Protein AF-A0A2A6LXU9-F1 (afdb_monomer)

Sequence (95 aa):
MTSIIPFPSRLRTGHARKVATQLAKARSNREADHILSRALHSHLRQMHSVGIVDQEIERQRIDFLVSIHHECQKVGAGWLPNISSLDIGEPGGAA

Organism: Rhizobium fredii (NCBI:txid380)

Mean predicted aligned error: 7.81 Å

Structure (mmCIF, N/CA/C/O backbone):
data_AF-A0A2A6LXU9-F1
#
_entry.id   AF-A0A2A6LXU9-F1
#
loop_
_atom_site.group_PDB
_atom_site.id
_atom_site.type_symbol
_atom_site.label_atom_id
_atom_site.label_alt_id
_atom_site.label_comp_id
_atom_site.label_asym_id
_atom_site.label_entity_id
_atom_site.label_seq_id
_atom_site.pdbx_PDB_ins_code
_atom_site.Cartn_x
_atom_site.Cartn_y
_atom_site.Cartn_z
_atom_site.occupancy
_atom_site.B_iso_or_equiv
_atom_site.auth_seq_id
_atom_site.auth_comp_id
_atom_site.auth_asym_id
_atom_site.auth_atom_id
_atom_site.pdbx_PDB_model_num
ATOM 1 N N . MET A 1 1 ? -9.063 12.285 24.729 1.00 39.53 1 MET A N 1
ATOM 2 C CA . MET A 1 1 ? -9.168 10.811 24.761 1.00 39.53 1 MET A CA 1
ATOM 3 C C . MET A 1 1 ? -8.431 10.267 23.551 1.00 39.53 1 MET A C 1
ATOM 5 O O . MET A 1 1 ? -8.786 10.617 22.434 1.00 39.53 1 MET A O 1
ATOM 9 N N . THR A 1 2 ? -7.359 9.508 23.758 1.00 44.47 2 THR A N 1
ATOM 10 C CA . THR A 1 2 ? -6.618 8.817 22.696 1.00 44.47 2 THR A CA 1
ATOM 11 C C . THR A 1 2 ? -7.487 7.681 22.164 1.00 44.47 2 THR A C 1
ATOM 13 O O . THR A 1 2 ? -7.672 6.674 22.841 1.00 44.47 2 THR A O 1
ATOM 16 N N . SER A 1 3 ? -8.074 7.863 20.980 1.00 57.31 3 SER A N 1
ATOM 17 C CA . SER A 1 3 ? -8.801 6.793 20.295 1.00 57.31 3 SER A CA 1
ATOM 18 C C . SER A 1 3 ? -7.805 5.676 19.981 1.00 57.31 3 SER A C 1
ATOM 20 O O . SER A 1 3 ? -6.874 5.873 19.200 1.00 57.31 3 SER A O 1
ATOM 22 N N . ILE A 1 4 ? -7.922 4.535 20.665 1.00 61.44 4 ILE A N 1
ATOM 23 C CA . ILE A 1 4 ? -7.080 3.367 20.402 1.00 61.44 4 ILE A CA 1
ATOM 24 C C . ILE A 1 4 ? -7.555 2.785 19.076 1.00 61.44 4 ILE A C 1
ATOM 26 O O . ILE A 1 4 ? -8.617 2.173 18.999 1.00 61.44 4 ILE A O 1
ATOM 30 N N . ILE A 1 5 ? -6.773 2.999 18.023 1.00 63.56 5 ILE A N 1
ATOM 31 C CA . ILE A 1 5 ? -7.064 2.450 16.702 1.00 63.56 5 ILE A CA 1
ATOM 32 C C . ILE A 1 5 ? -6.572 1.004 16.708 1.00 63.56 5 ILE A C 1
ATOM 34 O O . ILE A 1 5 ? -5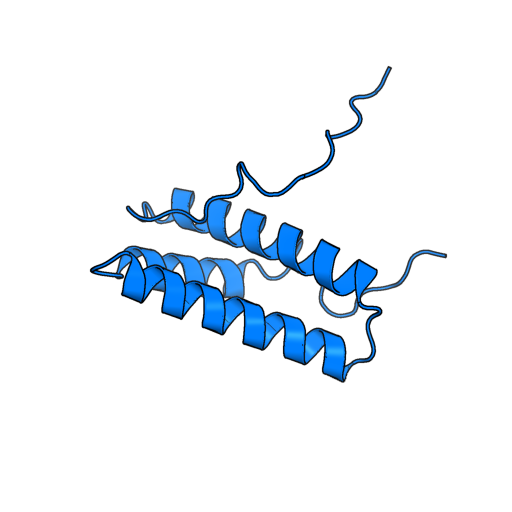.369 0.786 16.851 1.00 63.56 5 ILE A O 1
ATOM 38 N N . PRO A 1 6 ? -7.452 0.005 16.539 1.00 61.38 6 PRO A N 1
ATOM 39 C CA . PRO A 1 6 ? -7.051 -1.399 16.603 1.00 61.38 6 PRO A CA 1
ATOM 40 C C . PRO A 1 6 ? -6.071 -1.795 15.484 1.00 61.38 6 PRO A C 1
ATOM 42 O O . PRO A 1 6 ? -5.328 -2.763 15.628 1.00 61.38 6 PRO A O 1
ATOM 45 N N . PHE A 1 7 ? -6.030 -1.039 14.379 1.00 65.44 7 PHE A N 1
ATOM 46 C CA . PHE A 1 7 ? -5.196 -1.327 13.207 1.00 65.44 7 PHE A CA 1
ATOM 47 C C . PHE A 1 7 ? -4.535 -0.065 12.628 1.00 65.44 7 PHE A C 1
ATOM 49 O O . PHE A 1 7 ? -4.925 0.385 11.548 1.00 65.44 7 PHE A O 1
ATOM 56 N N . PRO A 1 8 ? -3.532 0.520 13.301 1.00 75.38 8 PRO A N 1
ATOM 57 C CA . PRO A 1 8 ? -2.888 1.734 12.815 1.00 75.38 8 PRO A CA 1
ATOM 58 C C . PRO A 1 8 ? -2.141 1.464 11.502 1.00 75.38 8 PRO A C 1
ATOM 60 O O . PRO A 1 8 ? -1.299 0.563 11.412 1.00 75.38 8 PRO A O 1
ATOM 63 N N . SER A 1 9 ? -2.417 2.274 10.481 1.00 79.12 9 SER A N 1
ATOM 64 C CA . SER A 1 9 ? -1.827 2.176 9.141 1.00 79.12 9 SER A CA 1
ATOM 65 C C . SER A 1 9 ? -0.302 2.186 9.160 1.00 79.12 9 SER A C 1
ATOM 67 O O . SER A 1 9 ? 0.326 1.437 8.414 1.00 79.12 9 SER A O 1
ATOM 69 N N . ARG A 1 10 ? 0.295 2.971 10.066 1.00 71.50 10 ARG A N 1
ATOM 70 C CA . ARG A 1 10 ? 1.753 3.089 10.243 1.00 71.50 10 ARG A CA 1
ATOM 71 C C . ARG A 1 10 ? 2.426 1.770 10.631 1.00 71.50 10 ARG A C 1
ATOM 73 O O . ARG A 1 10 ? 3.596 1.569 10.327 1.00 71.50 10 ARG A O 1
ATOM 80 N N . LEU A 1 11 ? 1.695 0.860 11.282 1.00 77.38 11 LEU A N 1
ATOM 81 C CA . LEU A 1 11 ? 2.204 -0.461 11.671 1.00 77.38 11 LEU A CA 1
ATOM 82 C C . LEU A 1 11 ? 1.908 -1.541 10.618 1.00 77.38 11 LEU A C 1
ATOM 84 O O . LEU A 1 11 ? 2.409 -2.659 10.722 1.00 77.38 11 LEU A O 1
ATOM 88 N N . ARG A 1 12 ? 1.147 -1.229 9.558 1.00 81.25 12 ARG A N 1
ATOM 89 C CA . ARG A 1 12 ? 0.818 -2.159 8.459 1.00 81.25 12 ARG A CA 1
ATOM 90 C C . ARG A 1 12 ? 1.905 -2.207 7.378 1.00 81.25 12 ARG A C 1
ATOM 92 O O . ARG A 1 12 ? 1.608 -2.324 6.188 1.00 81.25 12 ARG A O 1
ATOM 99 N N . THR A 1 13 ? 3.171 -2.183 7.787 1.00 83.06 13 THR A N 1
ATOM 100 C CA . THR A 1 13 ? 4.344 -2.180 6.893 1.00 83.06 13 THR A CA 1
ATOM 101 C C . THR A 1 13 ? 4.372 -3.385 5.952 1.00 83.06 13 THR A C 1
ATOM 103 O O . THR A 1 13 ? 4.676 -3.233 4.775 1.00 83.06 13 THR A O 1
ATOM 106 N N . GLY A 1 14 ? 3.969 -4.574 6.417 1.00 87.88 14 GLY A N 1
ATOM 107 C CA . GLY A 1 14 ? 3.867 -5.767 5.568 1.00 87.88 14 GLY A CA 1
ATOM 108 C C . GLY A 1 14 ? 2.828 -5.629 4.447 1.00 87.88 14 GLY A C 1
ATOM 109 O O . GLY A 1 14 ? 3.081 -6.030 3.310 1.00 87.88 14 GLY A O 1
ATOM 110 N N . HIS A 1 15 ? 1.678 -5.008 4.735 1.00 89.19 15 HIS A N 1
ATOM 111 C CA . HIS A 1 15 ? 0.663 -4.731 3.716 1.00 89.19 15 HIS A CA 1
ATOM 112 C C . HIS A 1 15 ? 1.160 -3.657 2.741 1.00 89.19 15 HIS A C 1
ATOM 114 O O . HIS A 1 15 ? 1.085 -3.860 1.531 1.00 89.19 15 HIS A O 1
ATOM 120 N N . ALA A 1 16 ? 1.747 -2.574 3.257 1.00 89.31 16 ALA A N 1
ATOM 121 C CA . ALA A 1 16 ? 2.343 -1.522 2.438 1.00 89.31 16 ALA A CA 1
ATOM 122 C C . ALA A 1 16 ? 3.429 -2.075 1.497 1.00 89.31 16 ALA A C 1
ATOM 124 O O . ALA A 1 16 ? 3.395 -1.810 0.299 1.00 89.31 16 ALA A O 1
ATOM 125 N N . ARG A 1 17 ? 4.320 -2.942 1.996 1.00 91.62 17 ARG A N 1
ATOM 126 C CA . ARG A 1 17 ? 5.355 -3.614 1.198 1.00 91.62 17 ARG A CA 1
ATOM 127 C C . ARG A 1 17 ? 4.774 -4.518 0.117 1.00 91.62 17 ARG A C 1
ATOM 129 O O . ARG A 1 17 ? 5.280 -4.541 -1.006 1.00 91.62 17 ARG A O 1
ATOM 136 N N . LYS A 1 18 ? 3.717 -5.270 0.436 1.00 93.38 18 LYS A N 1
ATOM 137 C CA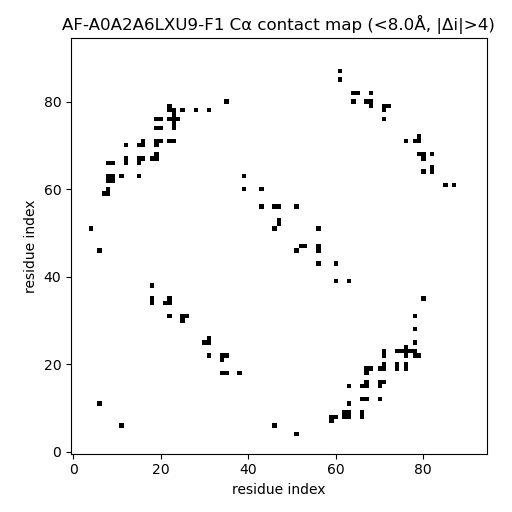 . LYS A 1 18 ? 3.023 -6.112 -0.547 1.00 93.38 18 LYS A CA 1
ATOM 138 C C . LYS A 1 18 ? 2.467 -5.262 -1.689 1.00 93.38 18 LYS A C 1
ATOM 140 O O . LYS A 1 18 ? 2.681 -5.609 -2.848 1.00 93.38 18 LYS A O 1
ATOM 145 N N . VAL A 1 19 ? 1.805 -4.152 -1.363 1.00 92.69 19 VAL A N 1
ATOM 146 C CA . VAL A 1 19 ? 1.281 -3.203 -2.356 1.00 92.69 19 VAL A CA 1
ATOM 147 C C . VAL A 1 19 ? 2.426 -2.598 -3.167 1.00 92.69 19 VAL A C 1
ATOM 149 O O . VAL A 1 19 ? 2.381 -2.647 -4.389 1.00 92.69 19 VAL A O 1
ATOM 152 N N . ALA A 1 20 ? 3.498 -2.139 -2.520 1.00 91.75 20 ALA A N 1
ATOM 153 C CA . ALA A 1 20 ? 4.679 -1.600 -3.192 1.00 91.75 20 ALA A CA 1
ATOM 154 C C . ALA A 1 20 ? 5.312 -2.593 -4.180 1.00 91.75 20 ALA A C 1
ATOM 156 O O . ALA A 1 20 ? 5.659 -2.231 -5.299 1.00 91.75 20 ALA A O 1
ATOM 157 N N . THR A 1 21 ? 5.394 -3.874 -3.813 1.00 92.81 21 THR A N 1
ATOM 158 C CA . THR A 1 21 ? 5.912 -4.933 -4.696 1.00 92.81 21 THR A CA 1
ATOM 159 C C . THR A 1 21 ? 4.997 -5.181 -5.900 1.00 92.81 21 THR A C 1
ATOM 161 O O . THR A 1 21 ? 5.474 -5.530 -6.978 1.00 92.81 21 THR A O 1
ATOM 164 N N . GLN A 1 22 ? 3.681 -5.026 -5.736 1.00 92.62 22 GLN A N 1
ATOM 165 C CA . GLN A 1 22 ? 2.731 -5.097 -6.849 1.00 92.62 22 GLN A CA 1
ATOM 166 C C . GLN A 1 22 ? 2.859 -3.873 -7.760 1.00 92.62 22 GLN A C 1
ATOM 168 O O . GLN A 1 22 ? 2.911 -4.031 -8.975 1.00 92.62 22 GLN A O 1
ATOM 173 N N . LEU A 1 23 ? 2.988 -2.677 -7.180 1.00 91.12 23 LEU A N 1
ATOM 174 C CA . LEU A 1 23 ? 3.204 -1.430 -7.915 1.00 91.12 23 LEU A CA 1
ATOM 175 C C . LEU A 1 23 ? 4.516 -1.451 -8.708 1.00 91.12 23 LEU A C 1
ATOM 177 O O . LEU A 1 23 ? 4.530 -1.042 -9.862 1.00 91.12 23 LEU A O 1
ATOM 181 N N . ALA A 1 24 ? 5.589 -2.018 -8.151 1.00 90.38 24 ALA A N 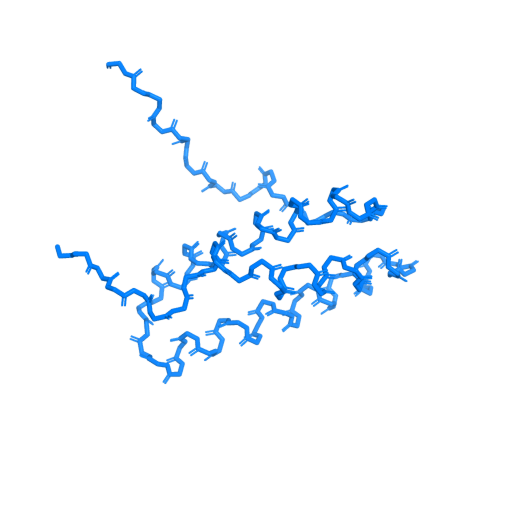1
ATOM 182 C CA . ALA A 1 24 ? 6.861 -2.196 -8.854 1.00 90.38 24 ALA A CA 1
ATOM 183 C C . ALA A 1 24 ? 6.748 -3.072 -10.116 1.00 90.38 24 ALA A C 1
ATOM 185 O O . ALA A 1 24 ? 7.583 -2.976 -11.011 1.00 90.38 24 ALA A O 1
ATOM 186 N N . LYS A 1 25 ? 5.727 -3.934 -10.190 1.00 92.25 25 LYS A N 1
ATOM 187 C CA . LYS A 1 25 ? 5.463 -4.820 -11.335 1.00 92.25 25 LYS A CA 1
ATOM 188 C C . LYS A 1 25 ? 4.428 -4.257 -12.309 1.00 92.25 25 LYS A C 1
ATOM 190 O O . LYS A 1 25 ? 4.215 -4.870 -13.356 1.00 92.25 25 LYS A O 1
ATOM 195 N N . ALA A 1 26 ? 3.776 -3.146 -11.968 1.00 91.38 26 ALA A N 1
ATOM 196 C CA . ALA A 1 26 ? 2.757 -2.543 -12.811 1.00 91.38 26 ALA A CA 1
ATOM 197 C C . ALA A 1 26 ? 3.384 -2.045 -14.118 1.00 91.38 26 ALA A C 1
ATOM 199 O O . ALA A 1 26 ? 4.417 -1.378 -14.121 1.00 91.38 26 ALA A O 1
ATOM 200 N N . ARG A 1 27 ? 2.747 -2.368 -15.244 1.00 88.94 27 ARG A N 1
ATOM 201 C CA . ARG A 1 27 ? 3.232 -2.015 -16.588 1.00 88.94 27 ARG A CA 1
ATOM 202 C C . ARG A 1 27 ? 2.644 -0.707 -17.105 1.00 88.94 27 ARG A C 1
ATOM 204 O O . ARG A 1 27 ? 3.036 -0.231 -18.164 1.00 88.94 27 ARG A O 1
ATOM 211 N N . SER A 1 28 ? 1.664 -0.152 -16.396 1.00 89.50 28 SER A N 1
ATOM 212 C CA . SER A 1 28 ? 0.990 1.089 -16.765 1.00 89.50 28 SER A CA 1
ATOM 213 C C . SER A 1 28 ? 0.491 1.839 -15.535 1.00 89.50 28 SER A C 1
ATOM 215 O O . SER A 1 28 ? 0.188 1.230 -14.508 1.00 89.50 28 SER A O 1
ATOM 217 N N . ASN A 1 29 ? 0.315 3.154 -15.676 1.00 87.12 29 ASN A N 1
ATOM 218 C CA . ASN A 1 29 ? -0.274 3.992 -14.627 1.00 87.12 29 ASN A CA 1
ATOM 219 C C . ASN A 1 29 ? -1.669 3.495 -14.229 1.00 87.12 29 ASN A C 1
ATOM 221 O O . ASN A 1 29 ? -1.970 3.398 -13.049 1.00 87.12 29 ASN A O 1
ATOM 225 N N . ARG A 1 30 ? -2.483 3.060 -15.201 1.00 88.00 30 ARG A N 1
ATOM 226 C CA . ARG A 1 30 ? -3.826 2.520 -14.942 1.00 88.00 30 ARG A CA 1
ATOM 227 C C . ARG A 1 30 ? -3.801 1.261 -14.071 1.00 88.00 30 ARG A C 1
ATOM 229 O O . ARG A 1 30 ? -4.685 1.065 -13.240 1.00 88.00 30 ARG A O 1
ATOM 236 N N . GLU A 1 31 ? -2.817 0.390 -14.278 1.00 88.50 31 GLU A N 1
ATOM 237 C CA . GLU A 1 31 ? -2.637 -0.810 -13.459 1.00 88.50 31 GLU A CA 1
ATOM 238 C C . GLU A 1 31 ? -2.194 -0.444 -12.039 1.00 88.50 31 GLU A C 1
ATOM 240 O O . GLU A 1 31 ? -2.746 -0.965 -11.068 1.00 88.50 31 GLU A O 1
ATOM 245 N N . ALA A 1 32 ? -1.263 0.504 -11.915 1.00 89.25 32 ALA A N 1
ATOM 246 C CA . ALA A 1 32 ? -0.815 1.018 -10.629 1.00 89.25 32 ALA A CA 1
ATOM 247 C C . ALA A 1 32 ? -1.962 1.677 -9.839 1.00 89.25 32 ALA A C 1
ATOM 249 O O . ALA A 1 32 ? -2.178 1.346 -8.671 1.00 89.25 32 ALA A O 1
ATOM 250 N N . ASP A 1 33 ? -2.771 2.508 -10.499 1.00 89.25 33 ASP A N 1
ATOM 251 C CA . ASP A 1 33 ? -3.955 3.144 -9.918 1.00 89.25 33 ASP A CA 1
ATOM 252 C C . ASP A 1 33 ? -4.975 2.108 -9.445 1.00 89.25 33 ASP A C 1
ATOM 254 O O . ASP A 1 33 ? -5.552 2.246 -8.364 1.00 89.25 33 ASP A O 1
ATOM 258 N N . HIS A 1 34 ? -5.186 1.038 -10.219 1.00 91.50 34 HIS A N 1
ATOM 259 C CA . HIS A 1 34 ? -6.092 -0.041 -9.833 1.00 91.50 34 HIS A CA 1
ATOM 260 C C . HIS A 1 34 ? -5.594 -0.788 -8.587 1.00 91.50 34 HIS A C 1
ATOM 262 O O . HIS A 1 34 ? -6.376 -1.028 -7.662 1.00 91.50 34 HIS A O 1
ATOM 268 N N . ILE A 1 35 ? -4.301 -1.130 -8.540 1.00 92.00 35 ILE A N 1
ATOM 269 C CA . ILE A 1 35 ? -3.663 -1.787 -7.388 1.00 92.00 35 ILE A CA 1
ATOM 270 C C . ILE A 1 35 ? -3.807 -0.911 -6.141 1.00 92.00 35 ILE A C 1
ATOM 272 O O . ILE A 1 35 ? -4.283 -1.387 -5.105 1.00 92.00 35 ILE A O 1
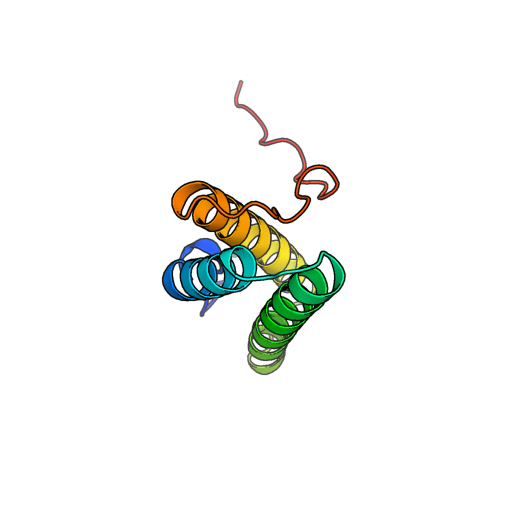ATOM 276 N N . LEU A 1 36 ? -3.448 0.371 -6.252 1.00 91.00 36 LEU A N 1
ATOM 277 C CA . LEU A 1 36 ? -3.521 1.316 -5.145 1.00 91.00 36 LEU A CA 1
ATOM 278 C C . LEU A 1 36 ? -4.965 1.502 -4.664 1.00 91.00 36 LEU A C 1
ATOM 280 O O . LEU A 1 36 ? -5.244 1.353 -3.474 1.00 91.00 36 LEU A O 1
ATOM 284 N N . SER A 1 37 ? -5.897 1.758 -5.584 1.00 90.88 37 SER A N 1
ATOM 285 C CA . SER A 1 37 ? -7.316 1.958 -5.265 1.00 90.88 37 SER A CA 1
ATOM 286 C C . SER A 1 37 ? -7.912 0.745 -4.555 1.00 90.88 37 SER A C 1
ATOM 288 O O . SER A 1 37 ? -8.642 0.885 -3.572 1.00 90.88 37 SER A O 1
ATOM 290 N N . ARG A 1 38 ? -7.570 -0.466 -5.011 1.00 93.56 38 ARG A N 1
ATOM 291 C CA . ARG A 1 38 ? -8.043 -1.711 -4.399 1.00 93.56 38 ARG A CA 1
ATOM 292 C C . ARG A 1 38 ? -7.490 -1.899 -2.988 1.00 93.56 38 ARG A C 1
ATOM 294 O O . ARG A 1 38 ? -8.242 -2.290 -2.093 1.00 93.56 38 ARG A O 1
ATOM 301 N N . ALA A 1 39 ? -6.204 -1.615 -2.783 1.00 90.88 39 ALA A N 1
ATOM 302 C CA . ALA A 1 39 ? -5.567 -1.709 -1.473 1.00 90.88 39 ALA A CA 1
ATOM 303 C C . ALA A 1 39 ? -6.176 -0.718 -0.470 1.00 90.88 39 ALA A C 1
ATOM 305 O O . ALA A 1 39 ? -6.518 -1.110 0.648 1.00 90.88 39 ALA A O 1
ATOM 306 N N . LEU A 1 40 ? -6.379 0.536 -0.890 1.00 90.31 40 LEU A N 1
ATOM 307 C CA . LEU A 1 40 ? -7.026 1.565 -0.077 1.00 90.31 40 LEU A CA 1
ATOM 308 C C . LEU A 1 40 ? -8.456 1.167 0.276 1.00 90.31 40 LEU A C 1
ATOM 310 O O . LEU A 1 40 ? -8.780 1.094 1.454 1.00 90.31 40 LEU A O 1
ATOM 314 N N . HIS A 1 41 ? -9.292 0.825 -0.706 1.00 91.25 41 HIS A N 1
ATOM 315 C CA . HIS A 1 41 ? -10.684 0.453 -0.448 1.00 91.25 41 HIS A CA 1
ATOM 316 C C . HIS A 1 41 ? -10.771 -0.731 0.527 1.00 91.25 41 HIS A C 1
ATOM 318 O O . HIS A 1 41 ? -11.542 -0.691 1.484 1.00 91.25 41 HIS A O 1
ATOM 324 N N . SER A 1 42 ? -9.940 -1.765 0.352 1.00 90.19 42 SER A N 1
ATOM 325 C CA . SER A 1 42 ? -9.906 -2.892 1.290 1.00 90.19 42 SER A CA 1
ATOM 326 C C . SER A 1 42 ? -9.527 -2.465 2.712 1.00 90.19 42 SER A C 1
ATOM 328 O O . SER A 1 42 ? -10.084 -3.001 3.667 1.00 90.19 42 SER A O 1
ATOM 330 N N . HIS A 1 43 ? -8.583 -1.532 2.863 1.00 87.75 43 HIS A N 1
ATOM 331 C CA . HIS A 1 43 ? -8.146 -1.015 4.162 1.00 87.75 43 HIS A CA 1
ATOM 332 C C . HIS A 1 43 ? -9.229 -0.158 4.831 1.00 87.75 43 HIS A C 1
ATOM 334 O O . HIS A 1 43 ? -9.598 -0.419 5.974 1.00 87.75 43 HIS A O 1
ATOM 340 N N . LEU A 1 44 ? -9.810 0.795 4.097 1.00 88.75 44 LEU A N 1
ATOM 341 C CA . LEU A 1 44 ? -10.878 1.669 4.596 1.00 88.75 44 LEU A CA 1
ATOM 342 C C . LEU A 1 44 ? -12.124 0.864 4.980 1.00 88.75 44 LEU A C 1
ATOM 344 O O . LEU A 1 44 ? -12.687 1.074 6.049 1.00 88.75 44 LEU A O 1
ATOM 348 N N . ARG A 1 45 ? -12.510 -0.134 4.172 1.00 89.94 45 ARG A N 1
ATOM 349 C CA . ARG A 1 45 ? -13.650 -1.015 4.476 1.00 89.94 45 ARG A CA 1
ATOM 350 C C . ARG A 1 45 ? -13.471 -1.760 5.799 1.00 89.94 45 ARG A C 1
ATOM 352 O O . ARG A 1 45 ? -14.434 -1.892 6.546 1.00 89.94 45 ARG A O 1
ATOM 359 N N . GLN A 1 46 ? -12.259 -2.234 6.099 1.00 87.19 46 GLN A N 1
ATOM 360 C CA . GLN A 1 46 ? -11.976 -2.873 7.387 1.00 87.19 46 GLN A CA 1
ATOM 361 C C . GLN A 1 46 ? -12.164 -1.889 8.544 1.00 87.19 46 GLN A C 1
ATOM 363 O O . GLN A 1 46 ? -12.756 -2.255 9.554 1.00 87.19 46 GLN A O 1
ATOM 368 N N . MET A 1 47 ? -11.725 -0.639 8.383 1.00 85.94 47 MET A N 1
ATOM 369 C CA . MET A 1 47 ? -11.868 0.390 9.415 1.00 85.94 47 MET A CA 1
ATOM 370 C C . MET A 1 47 ? -13.328 0.806 9.637 1.00 85.94 47 MET A C 1
ATOM 372 O O . MET A 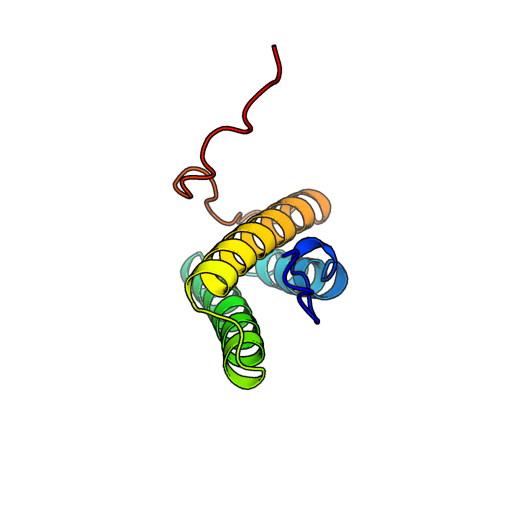1 47 ? -13.764 0.876 10.785 1.00 85.94 47 MET A O 1
ATOM 376 N N . HIS A 1 48 ? -14.112 0.956 8.566 1.00 88.31 48 HIS A N 1
ATOM 377 C CA . HIS A 1 48 ? -15.560 1.155 8.680 1.00 88.31 48 HIS A CA 1
ATOM 378 C C . HIS A 1 48 ? -16.246 -0.031 9.369 1.00 88.31 48 HIS A C 1
ATOM 380 O O . HIS A 1 48 ? -17.108 0.169 10.218 1.00 88.31 48 HIS A O 1
ATOM 386 N N . SER A 1 49 ? -15.847 -1.271 9.054 1.00 86.88 49 SER A N 1
ATOM 387 C CA . SER A 1 49 ? -16.481 -2.468 9.631 1.00 86.88 49 SER A CA 1
ATOM 388 C C . SER A 1 49 ? -16.303 -2.596 11.145 1.00 86.88 49 SER A C 1
ATOM 390 O O . SER A 1 49 ? -17.127 -3.223 11.802 1.00 86.88 49 SER A O 1
ATOM 392 N N . VAL A 1 50 ? -15.252 -1.985 11.700 1.00 84.62 50 VAL A N 1
ATOM 393 C CA . VAL A 1 50 ? -14.994 -1.948 13.148 1.00 84.62 50 VAL A CA 1
ATOM 394 C C . VAL A 1 50 ? -15.461 -0.639 13.796 1.00 84.62 50 VAL A C 1
ATOM 396 O O . VAL A 1 50 ? -15.178 -0.407 14.967 1.00 84.62 50 VAL A O 1
ATOM 399 N N . GLY A 1 51 ? -16.178 0.211 13.050 1.00 85.56 51 GLY A N 1
ATOM 400 C CA . GLY A 1 51 ? -16.822 1.417 13.572 1.00 85.56 51 GLY A CA 1
ATOM 401 C C . GLY A 1 51 ? -15.886 2.599 13.835 1.00 85.56 51 GLY A C 1
ATOM 402 O O . GLY A 1 51 ? -16.200 3.434 14.680 1.00 85.56 51 GLY A O 1
ATOM 403 N N . ILE A 1 52 ? -14.737 2.688 13.153 1.00 84.69 52 ILE A N 1
ATOM 404 C CA . ILE A 1 52 ? -13.867 3.873 13.253 1.00 84.69 52 ILE A CA 1
ATOM 405 C C . ILE A 1 52 ? -14.564 5.069 12.583 1.00 84.69 52 ILE A C 1
ATOM 407 O O . ILE A 1 52 ? -15.179 4.928 11.530 1.00 84.69 52 ILE A O 1
ATOM 411 N N . VAL A 1 53 ? -14.459 6.247 13.201 1.00 87.62 53 VAL A N 1
ATOM 412 C CA . VAL A 1 53 ? -15.046 7.503 12.705 1.00 87.62 53 VAL A CA 1
ATOM 413 C C . VAL A 1 53 ? -14.354 7.959 11.417 1.00 87.62 53 VAL A C 1
A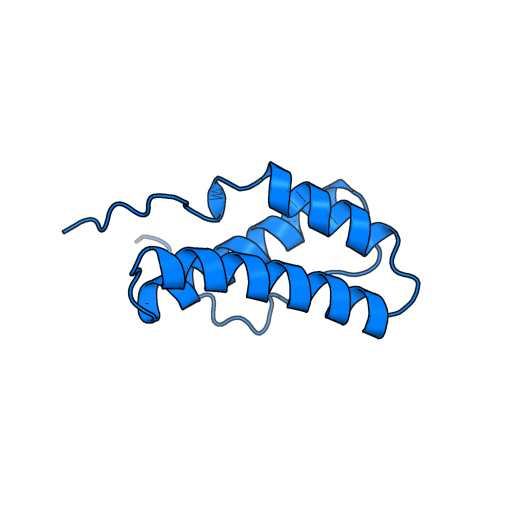TOM 415 O O . VAL A 1 53 ? -13.128 7.908 11.324 1.00 87.62 53 VAL A O 1
ATOM 418 N N . ASP A 1 54 ? -15.123 8.479 10.459 1.00 85.06 54 ASP A N 1
ATOM 419 C CA . ASP A 1 54 ? -14.649 8.860 9.118 1.00 85.06 54 ASP A CA 1
ATOM 420 C C . ASP A 1 54 ? -13.435 9.806 9.122 1.00 85.06 54 ASP A C 1
ATOM 422 O O . ASP A 1 54 ? -12.507 9.628 8.336 1.00 85.06 54 ASP A O 1
ATOM 426 N N . GLN A 1 55 ? -13.384 10.768 10.050 1.00 84.19 55 GLN A N 1
ATOM 427 C CA . GLN A 1 55 ? -12.232 11.671 10.197 1.00 84.19 55 GLN A CA 1
ATOM 428 C C . GLN A 1 55 ? -10.930 10.911 10.493 1.00 84.19 55 GLN A C 1
ATOM 430 O O . GLN A 1 55 ? -9.874 11.226 9.944 1.00 84.19 55 GLN A O 1
ATOM 435 N N . GLU A 1 56 ? -11.003 9.885 11.342 1.00 84.25 56 GLU A N 1
ATOM 436 C CA . GLU A 1 56 ? -9.846 9.051 11.657 1.00 84.25 56 GLU A CA 1
ATOM 437 C C . GLU A 1 56 ? -9.530 8.098 10.498 1.00 84.25 56 GLU A C 1
ATOM 439 O O . GLU A 1 56 ? -8.364 7.859 10.203 1.00 84.25 56 GLU A O 1
ATOM 444 N N . ILE A 1 57 ? -10.543 7.612 9.777 1.00 86.38 57 ILE A N 1
ATOM 445 C CA . ILE A 1 57 ? -10.351 6.803 8.565 1.00 86.38 57 ILE A CA 1
ATOM 446 C C . ILE A 1 57 ? -9.566 7.577 7.501 1.00 86.38 57 ILE A C 1
ATOM 448 O O . ILE A 1 57 ? -8.623 7.022 6.932 1.00 86.38 57 ILE A O 1
ATOM 452 N N . GLU A 1 58 ? -9.880 8.853 7.268 1.00 86.25 58 GLU A N 1
ATOM 453 C CA . GLU A 1 58 ? -9.124 9.690 6.328 1.00 86.25 58 GLU A CA 1
ATOM 454 C C . GLU A 1 58 ? -7.684 9.931 6.799 1.00 86.25 58 GLU A C 1
ATOM 456 O O . GLU A 1 58 ? -6.744 9.819 6.009 1.00 86.25 58 GLU A O 1
ATOM 461 N N . ARG A 1 59 ? -7.460 10.148 8.101 1.00 85.06 59 ARG A N 1
ATOM 462 C CA . ARG A 1 59 ? -6.097 10.231 8.648 1.00 85.06 59 ARG A CA 1
ATOM 463 C C . ARG A 1 59 ? -5.317 8.932 8.425 1.00 85.06 59 ARG A C 1
ATOM 465 O O . ARG A 1 59 ? -4.176 8.952 7.958 1.00 85.06 59 ARG A O 1
ATOM 472 N N . GLN A 1 60 ? -5.946 7.789 8.694 1.00 86.75 60 GLN A N 1
ATOM 473 C CA . GLN A 1 60 ? -5.353 6.473 8.469 1.00 86.75 60 GLN A CA 1
ATOM 474 C C . GLN A 1 60 ? -5.114 6.188 6.982 1.00 86.75 60 GLN A C 1
ATOM 476 O O . GLN A 1 60 ? -4.147 5.500 6.643 1.00 86.75 60 GLN A O 1
ATOM 481 N N . ARG A 1 61 ? -5.950 6.713 6.083 1.00 88.75 61 ARG A N 1
ATOM 482 C CA . ARG A 1 61 ? -5.752 6.645 4.630 1.00 88.75 61 ARG A CA 1
ATOM 483 C C . ARG A 1 61 ? -4.463 7.352 4.218 1.00 88.75 61 ARG A C 1
ATOM 485 O O . ARG A 1 61 ? -3.667 6.758 3.489 1.00 88.75 61 ARG A O 1
ATOM 492 N N . ILE A 1 62 ? -4.241 8.573 4.710 1.00 88.00 62 ILE A N 1
ATOM 493 C CA . ILE A 1 62 ? -3.026 9.360 4.446 1.00 88.00 62 ILE A CA 1
ATOM 494 C C . ILE A 1 62 ? -1.794 8.617 4.973 1.00 88.00 62 ILE A C 1
ATOM 496 O O . ILE A 1 62 ? -0.845 8.383 4.225 1.00 88.00 62 ILE A O 1
ATOM 500 N N . ASP A 1 63 ? -1.835 8.149 6.222 1.00 87.69 63 ASP A N 1
ATOM 501 C CA . ASP A 1 63 ? -0.733 7.389 6.822 1.00 87.69 63 ASP A CA 1
ATOM 502 C C . ASP A 1 63 ? -0.400 6.111 6.025 1.00 87.69 63 ASP A C 1
ATOM 504 O O . ASP A 1 63 ? 0.768 5.718 5.903 1.00 87.69 63 ASP A O 1
ATOM 508 N N . PHE A 1 64 ? -1.413 5.445 5.460 1.00 89.25 64 PHE A N 1
ATOM 509 C CA . PHE A 1 64 ? -1.203 4.251 4.644 1.00 89.25 64 PHE A CA 1
ATOM 510 C C . PHE A 1 64 ? -0.579 4.587 3.286 1.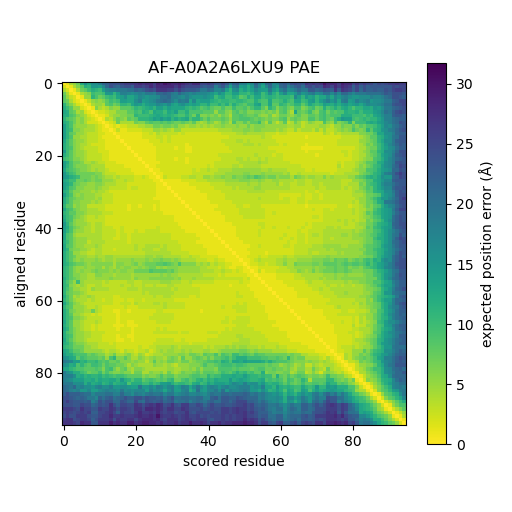00 89.25 64 PHE A C 1
ATOM 512 O O . PHE A 1 64 ? 0.333 3.885 2.851 1.00 89.25 64 PHE A O 1
ATOM 519 N N . LEU A 1 65 ? -1.001 5.686 2.653 1.00 90.19 65 LEU A N 1
ATOM 520 C CA . LEU A 1 65 ? -0.392 6.198 1.422 1.00 90.19 65 LEU A CA 1
ATOM 521 C C . LEU A 1 65 ? 1.089 6.531 1.612 1.00 90.19 65 LEU A C 1
ATOM 523 O O . LEU A 1 65 ? 1.914 6.092 0.811 1.00 90.19 65 LEU A O 1
ATOM 527 N N . VAL A 1 66 ? 1.437 7.225 2.698 1.00 89.12 66 VAL A N 1
ATOM 528 C CA . VAL A 1 66 ? 2.834 7.529 3.053 1.00 89.12 66 VAL A CA 1
ATOM 529 C C . VAL A 1 66 ? 3.634 6.242 3.264 1.00 89.12 66 VAL A C 1
ATOM 531 O O . VAL A 1 66 ? 4.743 6.097 2.751 1.00 89.12 66 VAL A O 1
ATOM 534 N N . SER A 1 67 ? 3.054 5.262 3.960 1.00 89.50 67 SER A N 1
ATOM 535 C CA . SER A 1 67 ? 3.705 3.968 4.188 1.00 89.50 67 SER A CA 1
ATOM 536 C C . SER A 1 67 ? 3.963 3.209 2.880 1.00 89.50 67 SER A C 1
ATOM 538 O O . SER A 1 67 ? 5.042 2.643 2.701 1.00 89.50 67 SER A O 1
ATOM 540 N N . ILE A 1 68 ? 3.004 3.212 1.947 1.00 90.06 68 ILE A N 1
ATOM 541 C CA . ILE A 1 68 ? 3.172 2.612 0.615 1.00 90.06 68 ILE A CA 1
ATOM 542 C C . ILE A 1 68 ? 4.249 3.364 -0.166 1.00 90.06 68 ILE A C 1
ATOM 544 O O . ILE A 1 68 ? 5.111 2.718 -0.750 1.00 90.06 68 ILE A O 1
ATOM 548 N N . HIS A 1 69 ? 4.246 4.699 -0.143 1.00 89.56 69 HIS A N 1
ATOM 549 C CA . HIS A 1 69 ? 5.250 5.514 -0.826 1.00 89.56 69 HIS A CA 1
ATOM 550 C C . HIS A 1 69 ? 6.674 5.168 -0.360 1.00 89.56 69 HIS A C 1
ATOM 552 O O . HIS A 1 69 ? 7.537 4.882 -1.190 1.00 89.56 69 HIS A O 1
ATOM 558 N N . HIS A 1 70 ? 6.909 5.098 0.954 1.00 89.12 70 HIS A N 1
ATOM 559 C CA . HIS A 1 70 ? 8.210 4.697 1.501 1.00 89.12 70 HIS A CA 1
ATOM 560 C C . HIS A 1 70 ? 8.615 3.274 1.099 1.00 89.12 70 HIS A C 1
ATOM 562 O O . HIS A 1 70 ? 9.775 3.030 0.771 1.00 89.12 70 HIS A O 1
ATOM 568 N N . GLU A 1 71 ? 7.693 2.309 1.114 1.00 91.25 71 GLU A N 1
ATOM 569 C CA . GLU A 1 71 ? 8.025 0.951 0.671 1.00 91.25 71 GLU A CA 1
ATOM 570 C C . GLU A 1 71 ? 8.260 0.885 -0.846 1.00 91.25 71 GLU A C 1
ATOM 572 O O . GLU A 1 71 ? 9.152 0.153 -1.269 1.00 91.25 71 GLU A O 1
ATOM 577 N N . CYS A 1 72 ? 7.552 1.677 -1.660 1.00 89.19 72 CYS A N 1
ATOM 578 C CA . CYS A 1 72 ? 7.807 1.800 -3.098 1.00 89.19 72 CYS A CA 1
ATOM 579 C C . CYS A 1 72 ? 9.226 2.301 -3.384 1.00 89.19 72 CYS A C 1
ATOM 581 O O . CYS A 1 72 ? 9.901 1.744 -4.248 1.00 89.19 72 CYS A O 1
ATOM 583 N N . GLN A 1 73 ? 9.701 3.293 -2.623 1.00 88.44 73 GLN A N 1
ATOM 584 C CA . GLN A 1 73 ? 11.084 3.766 -2.712 1.00 88.44 73 GLN A CA 1
ATOM 585 C C . GLN A 1 73 ? 12.084 2.649 -2.375 1.00 88.44 73 GLN A C 1
ATOM 587 O O . GLN A 1 73 ? 13.051 2.452 -3.105 1.00 88.44 73 GLN A O 1
ATOM 592 N N . LYS A 1 74 ? 11.831 1.864 -1.317 1.00 89.75 74 LYS A N 1
ATOM 593 C CA . LYS A 1 74 ? 12.715 0.753 -0.913 1.00 89.75 74 LYS A CA 1
ATOM 594 C C . LYS A 1 74 ? 12.797 -0.367 -1.948 1.00 89.75 74 LYS A C 1
ATOM 596 O O . LYS A 1 74 ? 13.860 -0.955 -2.110 1.00 89.75 74 LYS A O 1
ATOM 601 N N . VAL A 1 75 ? 11.688 -0.694 -2.614 1.00 88.56 75 VAL A N 1
ATOM 602 C CA . VAL A 1 75 ? 11.661 -1.751 -3.644 1.00 88.56 75 VAL A CA 1
ATOM 603 C C . VAL A 1 75 ? 12.067 -1.250 -5.033 1.00 88.56 75 VAL A C 1
ATOM 605 O O . VAL A 1 75 ? 12.116 -2.049 -5.963 1.00 88.56 75 VAL A O 1
ATOM 608 N N . GLY A 1 76 ? 12.342 0.050 -5.189 1.00 84.94 76 GLY A N 1
ATOM 609 C CA . GLY A 1 76 ? 12.702 0.650 -6.474 1.00 84.94 76 GLY A CA 1
ATOM 610 C C . GLY A 1 76 ? 11.552 0.663 -7.485 1.00 84.94 76 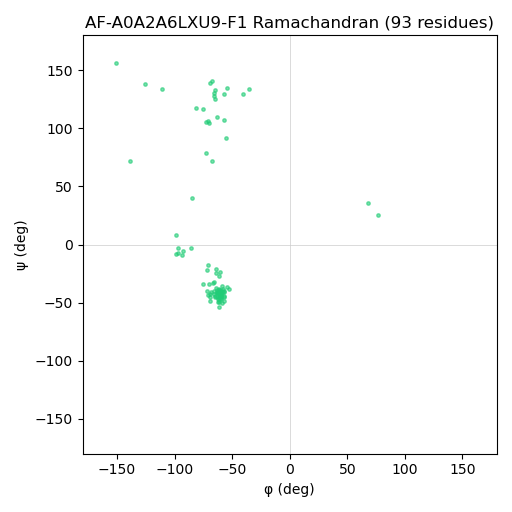GLY A C 1
ATOM 611 O O . GLY A 1 76 ? 11.779 0.456 -8.675 1.00 84.94 76 GLY A O 1
ATOM 612 N N . ALA A 1 77 ? 10.309 0.857 -7.033 1.00 81.94 77 ALA A N 1
ATOM 613 C CA . ALA A 1 77 ? 9.163 0.936 -7.935 1.00 81.94 77 ALA A CA 1
ATOM 614 C C . ALA A 1 77 ? 9.262 2.182 -8.835 1.00 81.94 77 ALA A C 1
ATOM 616 O O . ALA A 1 77 ? 9.434 3.294 -8.341 1.00 81.94 77 ALA A O 1
ATOM 617 N N . GLY A 1 78 ? 9.098 2.007 -10.151 1.00 76.69 78 GLY A N 1
ATOM 618 C CA . GLY A 1 78 ? 9.096 3.124 -11.109 1.00 76.69 78 GLY A CA 1
ATOM 619 C C . GLY A 1 78 ? 7.854 4.019 -11.020 1.00 76.69 78 GLY A C 1
ATOM 620 O O . GLY A 1 78 ? 7.870 5.151 -11.492 1.00 76.69 78 GLY A O 1
ATOM 621 N N . TRP A 1 79 ? 6.786 3.522 -10.392 1.00 83.00 79 TRP A N 1
ATOM 622 C CA . TRP A 1 79 ? 5.571 4.275 -10.107 1.00 83.00 79 TRP A CA 1
ATOM 623 C C . TRP A 1 79 ? 5.444 4.522 -8.603 1.00 83.00 79 TRP A C 1
ATOM 625 O O . TRP A 1 79 ? 5.606 3.602 -7.795 1.00 83.00 79 TRP A O 1
ATOM 635 N N . LEU A 1 80 ? 5.115 5.759 -8.228 1.00 81.38 80 LEU A N 1
ATOM 636 C CA . LEU A 1 80 ? 4.984 6.195 -6.841 1.00 81.38 80 LEU A CA 1
ATOM 637 C C . LEU A 1 80 ? 3.604 6.822 -6.613 1.00 81.38 80 LEU A C 1
ATOM 639 O O . LEU A 1 80 ? 3.166 7.626 -7.438 1.00 81.38 80 LEU A O 1
ATOM 643 N N . PRO A 1 81 ? 2.939 6.530 -5.479 1.00 79.12 81 PRO A N 1
ATOM 644 C CA . PRO A 1 81 ? 1.759 7.281 -5.081 1.00 79.12 81 PRO A CA 1
ATOM 645 C C . PRO A 1 81 ? 2.114 8.764 -4.962 1.00 79.12 81 PRO A C 1
ATOM 647 O O . PRO A 1 81 ? 3.090 9.111 -4.284 1.00 79.12 81 PRO A O 1
ATOM 650 N N . ASN A 1 82 ? 1.317 9.626 -5.595 1.00 76.25 82 ASN A N 1
ATOM 651 C CA . ASN A 1 82 ? 1.456 11.066 -5.433 1.00 76.25 82 ASN A CA 1
ATOM 652 C C . ASN A 1 82 ? 0.983 11.456 -4.028 1.00 76.25 82 ASN A C 1
ATOM 654 O O . ASN A 1 82 ? -0.211 11.431 -3.730 1.00 76.25 82 ASN A O 1
ATOM 658 N N . ILE A 1 83 ? 1.945 11.772 -3.165 1.00 73.69 83 ILE A N 1
ATOM 659 C CA . ILE A 1 83 ? 1.706 12.240 -1.798 1.00 73.69 83 ILE A CA 1
ATOM 660 C C . ILE A 1 83 ? 1.801 13.766 -1.680 1.00 73.69 83 ILE A C 1
ATOM 662 O O . ILE A 1 83 ? 1.446 14.305 -0.642 1.00 73.69 83 ILE A O 1
ATOM 666 N N . SER A 1 84 ? 2.240 14.469 -2.730 1.00 62.16 84 SER A N 1
ATOM 667 C CA . SER A 1 84 ? 2.475 15.921 -2.722 1.00 62.16 84 SER A CA 1
ATOM 668 C C . SER A 1 84 ? 1.188 16.746 -2.696 1.00 62.16 84 SER A C 1
ATOM 670 O O . SER A 1 84 ? 1.213 17.907 -2.312 1.00 62.16 84 SER A O 1
ATOM 672 N N . SER A 1 85 ? 0.071 16.157 -3.123 1.00 57.22 85 SER A N 1
ATOM 673 C CA . SER A 1 85 ? -1.262 16.769 -3.074 1.00 57.22 85 SER A CA 1
ATOM 674 C C . SER A 1 85 ? -2.079 16.336 -1.859 1.00 57.22 85 SER A C 1
ATOM 676 O O . SER A 1 85 ? -3.226 16.753 -1.713 1.00 57.22 85 SER A O 1
ATOM 678 N N . LEU A 1 86 ? -1.543 15.435 -1.032 1.00 61.81 86 LEU A N 1
ATOM 679 C CA . LEU A 1 86 ? -2.137 15.163 0.264 1.00 61.81 86 LEU A CA 1
ATOM 680 C C . LEU A 1 86 ? -1.744 16.360 1.113 1.00 61.81 86 LEU A C 1
ATOM 682 O O . LEU A 1 86 ? -0.556 16.602 1.302 1.00 61.81 86 LEU A O 1
ATOM 686 N N . ASP A 1 87 ? -2.731 17.124 1.565 1.00 49.22 87 ASP A N 1
ATOM 687 C CA . ASP A 1 87 ? -2.547 18.185 2.548 1.00 49.22 87 ASP A CA 1
ATOM 688 C C . ASP A 1 87 ? -2.171 17.505 3.874 1.00 49.22 87 ASP A C 1
ATOM 690 O O . ASP A 1 87 ? -2.974 17.308 4.787 1.00 49.22 87 ASP A O 1
ATOM 694 N N . ILE A 1 88 ? -0.943 16.982 3.920 1.00 52.56 88 ILE A N 1
ATOM 695 C CA . ILE A 1 88 ? -0.269 16.544 5.126 1.00 52.56 88 ILE A CA 1
ATOM 696 C C . ILE A 1 88 ? 0.059 17.870 5.789 1.00 52.56 88 ILE A C 1
ATOM 698 O O . ILE A 1 88 ? 1.161 18.384 5.607 1.00 52.56 88 ILE A O 1
ATOM 702 N N . GLY A 1 89 ? -0.958 18.469 6.428 1.00 41.88 89 GLY A N 1
ATOM 703 C CA . GLY A 1 89 ? -0.841 19.746 7.117 1.00 41.88 89 GLY A CA 1
ATOM 704 C C . GLY A 1 89 ? 0.492 19.760 7.838 1.00 41.88 89 GLY A C 1
ATOM 705 O O . GLY A 1 89 ? 0.844 18.742 8.450 1.00 41.88 89 GLY A O 1
ATOM 706 N N . GLU A 1 90 ? 1.250 20.837 7.616 1.00 35.69 90 GLU A N 1
ATOM 707 C CA . GLU A 1 90 ? 2.662 20.929 7.967 1.00 35.69 90 GLU A CA 1
ATOM 708 C C . GLU A 1 90 ? 2.953 20.177 9.267 1.00 35.69 90 GLU A C 1
ATOM 710 O O . GLU A 1 90 ? 2.197 20.327 10.237 1.00 35.69 90 GLU A O 1
ATOM 715 N N . PRO A 1 91 ? 4.021 19.360 9.338 1.00 42.53 91 PRO A N 1
ATOM 716 C CA . PRO A 1 91 ? 4.481 18.915 10.635 1.00 42.53 91 PRO A CA 1
ATOM 717 C C . PRO A 1 91 ? 4.774 20.201 11.396 1.00 42.53 91 PRO A C 1
ATOM 719 O O . PRO A 1 91 ? 5.717 20.899 11.042 1.00 42.53 91 PRO A O 1
ATOM 722 N N . GLY A 1 92 ? 3.918 20.549 12.362 1.00 35.56 92 GLY A N 1
ATOM 723 C CA . GLY A 1 92 ? 4.127 21.670 13.261 1.00 35.56 92 GLY A CA 1
ATOM 724 C C . GLY A 1 92 ? 5.480 21.468 13.918 1.00 35.56 92 GLY A C 1
ATOM 725 O O . GLY A 1 92 ? 5.604 20.736 14.901 1.00 35.56 92 GLY A O 1
ATOM 726 N N . GLY A 1 93 ? 6.502 22.034 13.281 1.00 31.50 93 GLY A N 1
ATOM 727 C CA . GLY A 1 93 ? 7.860 22.089 13.753 1.00 31.50 93 GLY A CA 1
ATOM 728 C C . GLY A 1 93 ? 7.832 22.947 14.996 1.00 31.50 93 GLY A C 1
ATOM 729 O O . GLY A 1 93 ? 7.297 24.052 14.991 1.00 31.50 93 GLY A O 1
ATOM 730 N N . ALA A 1 94 ? 8.347 22.380 16.074 1.00 34.28 94 ALA A N 1
ATOM 731 C CA . ALA A 1 94 ? 8.506 23.056 17.341 1.00 34.28 94 ALA A CA 1
ATOM 732 C C . ALA A 1 94 ? 9.299 24.366 17.189 1.00 34.28 94 ALA A C 1
ATOM 734 O O . ALA A 1 94 ? 10.368 24.359 16.577 1.00 34.28 94 ALA A O 1
ATOM 735 N N . ALA A 1 95 ? 8.804 25.431 17.822 1.00 34.19 95 ALA A N 1
ATOM 736 C CA . ALA A 1 95 ? 9.568 26.367 18.652 1.00 34.19 95 ALA A CA 1
ATOM 737 C C . ALA A 1 95 ? 8.594 27.192 19.504 1.00 34.19 95 ALA A C 1
ATOM 739 O O . ALA A 1 95 ? 7.631 27.742 18.925 1.00 34.19 95 ALA A O 1
#

Secondary structure (DSSP, 8-state):
-----SS-GGG-HHHHHHHHHHHTT-SSHHHHHHHHHHHHHHHHHHHHHTT--HHHHHHHHHHHHHHHHHHHHHHT-SS----TTS---------

Nearest PDB structures (foldseek):
  5cwb-assembly1_A  TM=7.311E-01  e=5.325E-01  synthetic construct
  8rd8-assembly1_To  TM=4.118E-01  e=1.999E+00  Psychrobacter urativorans
  3h36-assembly1_A  TM=4.822E-01  e=3.108E+00  Streptococcus mutans
  7m4u-assembly1_t  TM=4.426E-01  e=3.470E+00  Acinetobacter baumannii AB0057
  2cpt-assembly1_A  TM=3.429E-01  e=2.113E+00  Homo sapiens

Solvent-accessible surface area (backbone atoms only — not comparable to full-atom values): 5618 Å² total; per-residue (Å²): 133,86,80,82,64,94,74,52,35,77,75,41,53,71,60,22,40,53,50,18,58,52,34,45,65,42,90,43,70,70,51,33,52,50,54,51,53,50,53,48,52,56,52,51,52,55,43,52,75,73,66,56,54,66,74,58,50,53,52,39,49,53,41,33,52,53,43,24,35,55,32,12,61,74,72,63,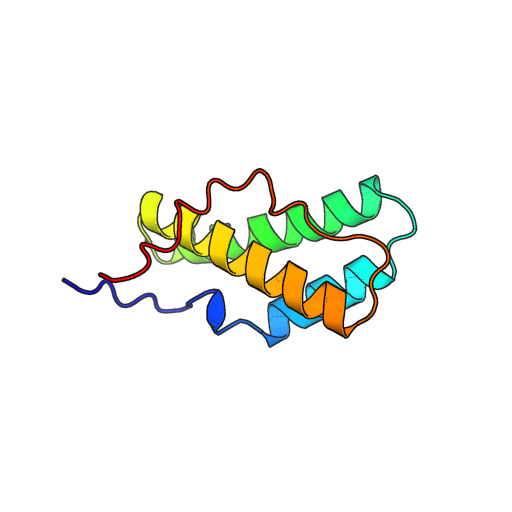24,90,54,70,71,83,60,86,82,52,84,69,68,71,80,81,72,87,130

Foldseek 3Di:
DPDPQVDQLLVVLVLLLVLLVQLLVDPDPVSNCVSLVVSLVVQLVVSVVVPHDPVVSVVSSLSNLVSNQVSNVVVVRPDHPPSVPVPPPDPPDDD

Radius of gyration: 14.0 Å; Cα contacts (8 Å, |Δi|>4): 81; chains: 1; bounding box: 30×32×42 Å

InterPro domains:
  IPR045720 Protein of unknown function DUF6074 [PF19551] (3-72)

pLDDT: mean 79.56, std 16.68, range [31.5, 93.56]